Protein AF-A0A9P6EVQ8-F1 (afdb_monomer_lite)

pLDDT: mean 77.63, std 11.12, range [42.69, 93.38]

Sequence (152 aa):
MVNNQAGSFAVLSLPSFHPPQLHAILKAMDRGVPPRPPKTEADIKAERAQKNADPAQPGRRMKRQRQDRLPELKLMGAIIENKVLLAEGVKNVSNLPTLDTLRAQIVGLLSAPASQIAMVLGQAGGGQLARTLEGLKKGLEDAENSDTQAPP

Structure (mmCIF, N/CA/C/O backbone):
data_AF-A0A9P6EVQ8-F1
#
_entry.id   AF-A0A9P6EVQ8-F1
#
loop_
_atom_site.group_PDB
_atom_site.id
_atom_site.type_symbol
_atom_site.label_atom_id
_atom_site.label_alt_id
_atom_site.label_comp_id
_atom_site.label_asym_id
_atom_site.label_entity_id
_atom_site.label_seq_id
_atom_site.pdbx_PDB_ins_code
_atom_site.Cartn_x
_atom_site.Cartn_y
_atom_site.Cartn_z
_atom_site.occupancy
_atom_site.B_iso_or_equiv
_atom_site.auth_seq_id
_atom_site.auth_comp_id
_atom_site.auth_asym_id
_atom_site.auth_atom_id
_atom_site.pdbx_PDB_model_num
ATOM 1 N N . MET A 1 1 ? 5.213 17.408 -22.876 1.00 42.69 1 MET A N 1
ATOM 2 C CA . MET A 1 1 ? 6.565 17.062 -22.384 1.00 42.69 1 MET A CA 1
ATOM 3 C C . MET A 1 1 ? 6.469 16.849 -20.883 1.00 42.69 1 MET A C 1
ATOM 5 O O . MET A 1 1 ? 6.246 17.817 -20.174 1.00 42.69 1 MET A O 1
ATOM 9 N N . VAL A 1 2 ? 6.564 15.614 -20.393 1.00 51.97 2 VAL A N 1
ATOM 10 C CA . VAL A 1 2 ? 6.686 15.348 -18.949 1.00 51.97 2 VAL A CA 1
ATOM 11 C C . VAL A 1 2 ? 8.162 15.034 -18.704 1.00 51.97 2 VAL A C 1
ATOM 13 O O . VAL A 1 2 ? 8.686 14.093 -19.289 1.00 51.97 2 VAL A O 1
ATOM 16 N N . ASN A 1 3 ? 8.860 15.878 -17.941 1.00 55.62 3 ASN A N 1
ATOM 17 C CA . ASN A 1 3 ? 10.273 15.716 -17.558 1.00 55.62 3 ASN A CA 1
ATOM 18 C C . ASN A 1 3 ? 11.305 15.540 -18.694 1.00 55.62 3 ASN A C 1
ATOM 20 O O . ASN A 1 3 ? 12.284 14.820 -18.524 1.00 55.62 3 ASN A O 1
ATOM 24 N N . ASN A 1 4 ? 11.131 16.227 -19.829 1.00 57.09 4 ASN A N 1
ATOM 25 C CA . ASN A 1 4 ? 12.172 16.391 -20.861 1.00 57.09 4 ASN A CA 1
ATOM 26 C C . ASN A 1 4 ? 12.794 15.081 -21.414 1.00 57.09 4 ASN A C 1
ATOM 28 O O . ASN A 1 4 ? 13.912 15.096 -21.926 1.00 57.09 4 ASN A O 1
ATOM 32 N N . GLN A 1 5 ? 12.092 13.945 -21.315 1.00 62.91 5 GLN A N 1
ATOM 33 C CA . GLN A 1 5 ? 12.538 12.665 -21.875 1.00 62.91 5 GLN A CA 1
ATOM 34 C C . GLN A 1 5 ? 11.820 12.385 -23.201 1.00 62.91 5 GLN A C 1
ATOM 36 O O . GLN A 1 5 ? 10.591 12.417 -23.273 1.00 62.91 5 GLN A O 1
ATOM 41 N N . ALA A 1 6 ? 12.598 12.132 -24.255 1.00 58.53 6 ALA A N 1
ATOM 42 C CA . ALA A 1 6 ? 12.100 11.740 -25.569 1.00 58.53 6 ALA A CA 1
ATOM 43 C C . ALA A 1 6 ? 11.944 10.212 -25.627 1.00 58.53 6 ALA A C 1
ATOM 45 O O . ALA A 1 6 ? 12.904 9.483 -25.381 1.00 58.53 6 ALA A O 1
ATOM 46 N N . GLY A 1 7 ? 10.743 9.724 -25.939 1.00 72.81 7 GLY A N 1
ATOM 47 C CA . GLY A 1 7 ? 10.452 8.294 -26.005 1.00 72.81 7 GLY A CA 1
ATOM 48 C C . GLY A 1 7 ? 8.987 7.997 -26.322 1.00 72.81 7 GLY A C 1
ATOM 49 O O . GLY A 1 7 ? 8.162 8.905 -26.409 1.00 72.81 7 GLY A O 1
ATOM 50 N N . SER A 1 8 ? 8.674 6.713 -26.504 1.00 79.00 8 SER A N 1
ATOM 51 C CA . SER A 1 8 ? 7.291 6.238 -26.623 1.00 79.00 8 SER A CA 1
ATOM 52 C C . SER A 1 8 ? 6.650 6.175 -25.239 1.00 79.00 8 SER A C 1
ATOM 54 O O . SER A 1 8 ? 7.251 5.642 -24.308 1.00 79.00 8 SER A O 1
ATOM 56 N N . PHE A 1 9 ? 5.422 6.676 -25.108 1.00 82.56 9 PHE A N 1
ATOM 57 C CA . PHE A 1 9 ? 4.653 6.574 -23.870 1.00 82.56 9 PHE A CA 1
ATOM 58 C C . PHE A 1 9 ? 3.720 5.365 -23.919 1.00 82.56 9 PHE A C 1
ATOM 60 O O . PHE A 1 9 ? 3.112 5.081 -24.948 1.00 82.56 9 PHE A O 1
ATOM 67 N N . ALA A 1 10 ? 3.593 4.677 -22.789 1.00 84.44 10 ALA A N 1
ATOM 68 C CA . ALA A 1 10 ? 2.567 3.672 -22.555 1.00 84.44 10 ALA A CA 1
ATOM 69 C C . ALA A 1 10 ? 1.706 4.132 -21.375 1.00 84.44 10 ALA A C 1
ATOM 71 O O . ALA A 1 10 ? 2.232 4.662 -20.394 1.00 84.44 10 ALA A O 1
ATOM 72 N N . VAL A 1 11 ? 0.391 3.944 -21.477 1.00 87.75 11 VAL A N 1
ATOM 73 C CA . VAL A 1 11 ? -0.564 4.287 -20.418 1.00 87.75 11 VAL A CA 1
ATOM 74 C C . VAL A 1 11 ? -1.175 3.000 -19.893 1.00 87.75 11 VAL A C 1
ATOM 76 O O . VAL A 1 11 ? -1.697 2.198 -20.664 1.00 87.75 11 VAL A O 1
ATOM 79 N N . LEU A 1 12 ? -1.112 2.812 -18.577 1.00 86.56 12 LEU A N 1
ATOM 80 C CA . LEU A 1 12 ? -1.749 1.699 -17.888 1.00 86.56 12 LEU A CA 1
ATOM 81 C C . LEU A 1 12 ? -2.977 2.240 -17.154 1.00 86.56 12 LEU A C 1
ATOM 83 O O . LEU A 1 12 ? -2.847 3.007 -16.202 1.00 86.56 12 LEU A O 1
ATOM 87 N N . SER A 1 13 ? -4.162 1.890 -17.651 1.00 89.44 13 SER A N 1
ATOM 88 C CA . SER A 1 13 ? -5.438 2.296 -17.061 1.00 89.44 13 SER A CA 1
ATOM 89 C C . SER A 1 13 ? -5.917 1.234 -16.081 1.00 89.44 13 SER A C 1
ATOM 91 O O . SER A 1 13 ? -5.895 0.042 -16.392 1.00 89.44 13 SER A O 1
ATOM 93 N N . LEU A 1 14 ? -6.353 1.668 -14.902 1.00 86.31 14 LEU A N 1
ATOM 94 C CA . LEU A 1 14 ? -6.924 0.807 -13.873 1.00 86.31 14 LEU A CA 1
ATOM 95 C C . LEU A 1 14 ? -8.392 1.209 -13.668 1.00 86.31 14 LEU A C 1
ATOM 97 O O . LEU A 1 14 ? -8.653 2.390 -13.442 1.00 86.31 14 LEU A O 1
ATOM 101 N N . PRO A 1 15 ? -9.350 0.265 -13.716 1.00 86.31 15 PRO A N 1
ATOM 102 C CA . PRO A 1 15 ? -10.769 0.576 -13.529 1.00 86.31 15 PRO A CA 1
ATOM 103 C C . PRO A 1 15 ? -11.119 0.900 -12.070 1.00 86.31 15 PRO A C 1
ATOM 105 O O . PRO A 1 15 ? -12.083 1.612 -11.810 1.00 86.31 15 PRO A O 1
ATOM 108 N N . SER A 1 16 ? -10.341 0.385 -11.115 1.00 86.44 16 SER A N 1
ATOM 109 C CA . SER A 1 16 ? -10.546 0.581 -9.680 1.00 86.44 16 SER A CA 1
ATOM 110 C C . SER A 1 16 ? -9.258 1.019 -8.999 1.00 86.44 16 SER A C 1
ATOM 112 O O . SER A 1 16 ? -8.181 0.484 -9.275 1.00 86.44 16 SER A O 1
ATOM 114 N N . PHE A 1 17 ? -9.373 1.944 -8.052 1.00 85.69 17 PHE A N 1
ATOM 115 C CA . PHE A 1 17 ? -8.245 2.395 -7.252 1.00 85.69 17 PHE A CA 1
ATOM 116 C C . PHE A 1 17 ? -7.988 1.431 -6.081 1.00 85.69 17 PHE A C 1
ATOM 118 O O . PHE A 1 17 ? -8.687 1.463 -5.071 1.00 85.69 17 PHE A O 1
ATOM 125 N N . HIS A 1 18 ? -6.990 0.552 -6.233 1.00 87.62 18 HIS A N 1
ATOM 126 C CA . HIS A 1 18 ? -6.600 -0.429 -5.215 1.00 87.62 18 HIS A CA 1
ATOM 127 C C . HIS A 1 18 ? -5.081 -0.357 -4.932 1.00 87.62 18 HIS A C 1
ATOM 129 O O . HIS A 1 18 ? -4.285 -0.979 -5.646 1.00 87.62 18 HIS A O 1
ATOM 135 N N . PRO A 1 19 ? -4.649 0.379 -3.889 1.00 88.06 19 PRO A N 1
ATOM 136 C CA . PRO A 1 19 ? -3.237 0.664 -3.609 1.00 88.06 19 PRO A CA 1
ATOM 137 C C . PRO A 1 19 ? -2.279 -0.543 -3.585 1.00 88.06 19 PRO A C 1
ATOM 139 O O . PRO A 1 19 ? -1.239 -0.470 -4.242 1.00 88.06 19 PRO A O 1
ATOM 142 N N . PRO A 1 20 ? -2.594 -1.697 -2.956 1.00 88.62 20 PRO A N 1
ATOM 143 C CA . PRO A 1 20 ? -1.645 -2.813 -2.930 1.00 88.62 20 PRO A CA 1
ATOM 144 C C . PRO A 1 20 ? -1.514 -3.525 -4.287 1.00 88.62 20 PRO A C 1
ATOM 146 O O . PRO A 1 20 ? -0.467 -4.106 -4.572 1.00 88.62 20 PRO A O 1
ATOM 149 N N . GLN A 1 21 ? -2.532 -3.448 -5.157 1.00 89.19 21 GLN A N 1
ATOM 150 C CA . GLN A 1 21 ? -2.408 -3.938 -6.536 1.00 89.19 21 GLN A CA 1
ATOM 151 C C . GLN A 1 21 ? -1.497 -3.011 -7.340 1.00 89.19 21 GLN A C 1
ATOM 153 O O . GLN A 1 21 ? -0.599 -3.479 -8.036 1.00 89.19 21 GLN A O 1
ATOM 158 N N . LEU A 1 22 ? -1.673 -1.697 -7.181 1.00 88.75 22 LEU A N 1
ATOM 159 C CA . LEU A 1 22 ? -0.803 -0.693 -7.785 1.00 88.75 22 LEU A CA 1
ATOM 160 C C . LEU A 1 22 ? 0.654 -0.914 -7.351 1.00 88.75 22 LEU A C 1
ATOM 162 O O . LEU A 1 22 ? 1.537 -0.988 -8.201 1.00 88.75 22 LEU A O 1
ATOM 166 N N . HIS A 1 23 ? 0.912 -1.116 -6.057 1.00 89.44 23 HIS A N 1
ATOM 167 C CA . HIS A 1 23 ? 2.248 -1.421 -5.540 1.00 89.44 23 HIS A CA 1
ATOM 168 C C . HIS A 1 23 ? 2.851 -2.694 -6.156 1.00 89.44 23 HIS A C 1
ATOM 170 O O . HIS A 1 23 ? 4.024 -2.708 -6.535 1.00 89.44 23 HIS A O 1
ATOM 176 N N . ALA A 1 24 ? 2.061 -3.761 -6.306 1.00 87.94 24 ALA A N 1
ATOM 177 C CA . ALA A 1 24 ? 2.518 -4.988 -6.956 1.00 87.94 24 ALA A CA 1
ATOM 178 C C . ALA A 1 24 ? 2.898 -4.756 -8.428 1.00 87.94 24 ALA A C 1
ATOM 180 O O . ALA A 1 24 ? 3.921 -5.274 -8.880 1.00 87.94 24 ALA A O 1
ATOM 181 N N . ILE A 1 25 ? 2.122 -3.942 -9.150 1.00 88.50 25 ILE A N 1
ATOM 182 C CA . ILE A 1 25 ? 2.403 -3.564 -10.541 1.00 88.50 25 ILE A CA 1
ATOM 183 C C . ILE A 1 25 ? 3.697 -2.755 -10.624 1.00 88.50 25 ILE A C 1
ATOM 185 O O . ILE A 1 25 ? 4.566 -3.102 -11.419 1.00 88.50 25 ILE A O 1
ATOM 189 N N . LEU A 1 26 ? 3.877 -1.737 -9.775 1.00 87.38 26 LEU A N 1
ATOM 190 C CA . LEU A 1 26 ? 5.119 -0.956 -9.734 1.00 87.38 26 LEU A CA 1
ATOM 191 C C . LEU A 1 26 ? 6.332 -1.848 -9.469 1.00 87.38 26 LEU A C 1
ATOM 193 O O . LEU A 1 26 ? 7.329 -1.783 -10.182 1.00 87.38 26 LEU A O 1
ATOM 197 N N . LYS A 1 27 ? 6.214 -2.756 -8.500 1.00 87.31 27 LYS A N 1
ATOM 198 C CA . LYS A 1 27 ? 7.266 -3.716 -8.166 1.00 87.31 27 LYS A CA 1
ATOM 199 C C . LYS A 1 27 ? 7.566 -4.684 -9.313 1.00 87.31 27 LYS A C 1
ATOM 201 O O . LYS A 1 27 ? 8.719 -5.067 -9.496 1.00 87.31 27 LYS A O 1
ATOM 206 N N . ALA A 1 28 ? 6.556 -5.108 -10.069 1.00 86.12 28 ALA A N 1
ATOM 207 C CA . ALA A 1 28 ? 6.741 -5.943 -11.253 1.00 86.12 28 ALA A CA 1
ATOM 208 C C . ALA A 1 28 ? 7.412 -5.166 -12.396 1.00 86.12 28 ALA A C 1
ATOM 210 O O . ALA A 1 28 ? 8.295 -5.711 -13.054 1.00 86.12 28 ALA A O 1
ATOM 211 N N . MET A 1 29 ? 7.055 -3.893 -12.588 1.00 83.56 29 MET A N 1
ATOM 212 C CA . MET A 1 29 ? 7.690 -3.011 -13.570 1.00 83.56 29 MET A CA 1
ATOM 213 C C . MET A 1 29 ? 9.168 -2.765 -13.243 1.00 83.56 29 MET A C 1
ATOM 215 O O . MET A 1 29 ? 10.016 -2.959 -14.110 1.00 83.56 29 MET A O 1
ATOM 219 N N . ASP A 1 30 ? 9.485 -2.433 -11.988 1.00 81.56 30 ASP A N 1
ATOM 220 C CA . ASP A 1 30 ? 10.863 -2.205 -11.531 1.00 81.56 30 ASP A CA 1
ATOM 221 C C . ASP A 1 30 ? 11.729 -3.476 -11.638 1.00 81.56 30 ASP A C 1
ATOM 223 O O . ASP A 1 30 ? 12.932 -3.406 -11.884 1.00 81.56 30 ASP A O 1
ATOM 227 N N . ARG A 1 31 ? 11.125 -4.661 -11.474 1.00 79.31 31 ARG A N 1
ATOM 228 C CA . ARG A 1 31 ? 11.810 -5.956 -11.642 1.00 79.31 31 ARG A CA 1
ATOM 229 C C . ARG A 1 31 ? 11.983 -6.362 -13.100 1.00 79.31 31 ARG A C 1
ATOM 231 O O . ARG A 1 31 ? 12.990 -6.980 -13.432 1.00 79.31 31 ARG A O 1
ATOM 238 N N . GLY A 1 32 ? 10.997 -6.066 -13.944 1.00 75.06 32 GLY A N 1
ATOM 239 C CA . GLY A 1 32 ? 11.024 -6.402 -15.366 1.00 75.06 32 GLY A CA 1
ATOM 240 C C . GLY A 1 32 ? 12.077 -5.610 -16.137 1.00 75.06 32 GLY A C 1
ATOM 241 O O . GLY A 1 32 ? 12.571 -6.088 -17.156 1.00 75.06 32 GLY A O 1
ATOM 242 N N . VAL A 1 33 ? 12.449 -4.428 -15.634 1.00 72.38 33 VAL A N 1
ATOM 243 C CA . VAL A 1 33 ? 13.486 -3.584 -16.224 1.00 72.38 33 VAL A CA 1
ATOM 244 C C . VAL A 1 33 ? 14.419 -3.043 -15.138 1.00 72.38 33 VAL A C 1
ATOM 246 O O . VAL A 1 33 ? 14.217 -1.931 -14.644 1.00 72.38 33 VAL A O 1
ATOM 249 N N . PRO A 1 34 ? 15.464 -3.797 -14.754 1.00 65.12 34 PRO A N 1
ATOM 250 C CA . PRO A 1 34 ? 16.460 -3.272 -13.837 1.00 65.12 34 PRO A CA 1
ATOM 251 C C . PRO A 1 34 ? 17.181 -2.076 -14.487 1.00 65.12 34 PRO A C 1
ATOM 253 O O . PRO A 1 34 ? 17.568 -2.155 -15.660 1.00 65.12 34 PRO A O 1
ATOM 256 N N . PRO A 1 35 ? 17.393 -0.968 -13.754 1.00 66.94 35 PRO A N 1
ATOM 257 C CA . PRO A 1 35 ? 18.194 0.137 -14.257 1.00 66.94 35 PRO A CA 1
ATOM 258 C C . PRO A 1 35 ? 19.600 -0.378 -14.572 1.00 66.94 35 PRO A C 1
ATOM 260 O O . PRO A 1 35 ? 20.202 -1.094 -13.769 1.00 66.94 35 PRO A O 1
ATOM 263 N N . ARG A 1 36 ? 20.128 -0.030 -15.752 1.00 64.31 36 ARG A N 1
ATOM 264 C CA . ARG A 1 36 ? 21.500 -0.397 -16.123 1.00 64.31 36 ARG A CA 1
ATOM 265 C C . ARG A 1 36 ? 22.453 0.122 -15.040 1.00 64.31 36 ARG A C 1
ATOM 267 O O . ARG A 1 36 ? 22.369 1.310 -14.716 1.00 64.31 36 ARG A O 1
ATOM 274 N N . PRO A 1 37 ? 23.350 -0.716 -14.485 1.00 64.81 37 PRO A N 1
ATOM 275 C CA . PRO A 1 37 ? 24.373 -0.211 -13.584 1.00 64.81 37 PRO A CA 1
ATOM 276 C C . PRO A 1 37 ? 25.185 0.866 -14.323 1.00 64.81 37 PRO A C 1
ATOM 278 O O . PRO A 1 37 ? 25.444 0.718 -15.525 1.00 64.81 37 PRO A O 1
ATOM 281 N N . PRO A 1 38 ? 25.551 1.972 -13.655 1.00 66.25 38 PRO A N 1
ATOM 282 C CA . PRO A 1 38 ? 26.379 2.994 -14.277 1.00 66.25 38 PRO A CA 1
ATOM 283 C C . PRO A 1 38 ? 27.699 2.352 -14.716 1.00 66.25 38 PRO A C 1
ATOM 285 O O . PRO A 1 38 ? 28.351 1.674 -13.922 1.00 66.25 38 PRO A O 1
ATOM 288 N N . LYS A 1 39 ? 28.083 2.537 -15.987 1.00 65.81 39 LYS A N 1
ATOM 289 C CA . LYS A 1 39 ? 29.358 2.025 -16.506 1.00 65.81 39 LYS A CA 1
ATOM 290 C C . LYS A 1 39 ? 30.495 2.584 -15.652 1.00 65.81 39 LYS A C 1
ATOM 292 O O . LYS A 1 39 ? 30.660 3.801 -15.582 1.00 65.81 39 LYS A O 1
ATOM 297 N N . THR A 1 40 ? 31.265 1.710 -15.013 1.00 76.00 40 THR A N 1
ATOM 298 C CA . THR A 1 40 ? 32.437 2.108 -14.232 1.00 76.00 40 THR A CA 1
ATOM 299 C C . THR A 1 40 ? 33.489 2.707 -15.172 1.00 76.00 40 THR A C 1
ATOM 301 O O . THR A 1 40 ? 33.626 2.287 -16.322 1.00 76.00 40 THR A O 1
ATOM 304 N N . GLU A 1 41 ? 34.241 3.708 -14.714 1.00 70.12 41 GLU A N 1
ATOM 305 C CA . GLU A 1 41 ? 35.218 4.443 -15.539 1.00 70.12 41 GLU A CA 1
ATOM 306 C C . GLU A 1 41 ? 36.268 3.527 -16.202 1.00 70.12 41 GLU A C 1
ATOM 308 O O . GLU A 1 41 ? 36.733 3.803 -17.312 1.00 70.12 41 GLU A O 1
ATOM 313 N N . ALA A 1 42 ? 36.578 2.395 -15.562 1.00 68.50 42 ALA A N 1
ATOM 314 C CA . ALA A 1 42 ? 37.441 1.339 -16.086 1.00 68.50 42 ALA A CA 1
ATOM 315 C C . ALA A 1 42 ? 36.869 0.669 -17.351 1.00 68.50 42 ALA A C 1
ATOM 317 O O . ALA A 1 42 ? 37.596 0.492 -18.331 1.00 68.50 42 ALA A O 1
ATOM 318 N N . ASP A 1 43 ? 35.565 0.389 -17.380 1.00 67.06 43 ASP A N 1
ATOM 319 C CA . ASP A 1 43 ? 34.888 -0.229 -18.525 1.00 67.06 43 ASP A CA 1
ATOM 320 C C . ASP A 1 43 ? 34.776 0.748 -19.695 1.00 67.06 43 ASP A C 1
ATOM 322 O O . ASP A 1 43 ? 34.932 0.370 -20.854 1.00 67.06 43 ASP A O 1
ATOM 326 N N . ILE A 1 44 ? 34.588 2.039 -19.403 1.00 62.84 44 ILE A N 1
ATOM 327 C CA . ILE A 1 44 ? 34.561 3.101 -20.417 1.00 62.84 44 ILE A CA 1
ATOM 328 C C . ILE A 1 44 ? 35.943 3.251 -21.072 1.00 62.84 44 ILE A C 1
ATOM 330 O O . ILE A 1 44 ? 36.038 3.448 -22.286 1.00 62.84 44 ILE A O 1
ATOM 334 N N . LYS A 1 45 ? 37.026 3.151 -20.290 1.00 69.62 45 LYS A N 1
ATOM 335 C CA . LYS A 1 45 ? 38.403 3.225 -20.800 1.00 69.62 45 LYS A CA 1
ATOM 336 C C . LYS A 1 45 ? 38.781 1.974 -21.600 1.00 69.62 45 LYS A C 1
ATOM 338 O O . LYS A 1 45 ? 39.386 2.115 -22.660 1.00 69.62 45 LYS A O 1
ATOM 343 N N . ALA A 1 46 ? 38.371 0.787 -21.152 1.00 70.00 46 ALA A N 1
ATOM 344 C CA . ALA A 1 46 ? 38.562 -0.469 -21.877 1.00 70.00 46 ALA A CA 1
ATOM 345 C C . ALA A 1 46 ? 37.763 -0.510 -23.193 1.00 70.00 46 ALA A C 1
ATOM 347 O O . ALA A 1 46 ? 38.308 -0.884 -24.229 1.00 70.00 46 ALA A O 1
ATOM 348 N N . GLU A 1 47 ? 36.511 -0.038 -23.194 1.00 66.62 47 GLU A N 1
ATOM 349 C CA . GLU A 1 47 ? 35.668 0.046 -24.395 1.00 66.62 47 GLU A CA 1
ATOM 350 C C . GLU A 1 47 ? 36.230 1.058 -25.411 1.00 66.62 47 GLU A C 1
ATOM 352 O O . GLU A 1 47 ? 36.217 0.808 -26.617 1.00 66.62 47 GLU A O 1
ATOM 357 N N . ARG A 1 48 ? 36.776 2.191 -24.943 1.00 61.94 48 ARG A N 1
ATOM 358 C CA . ARG A 1 48 ? 37.471 3.171 -25.799 1.00 61.94 48 ARG A CA 1
ATOM 359 C C . ARG A 1 48 ? 38.778 2.617 -26.362 1.00 61.94 48 ARG A C 1
ATOM 361 O O . ARG A 1 48 ? 39.044 2.823 -27.540 1.00 61.94 48 ARG A O 1
ATOM 368 N N . ALA A 1 49 ? 39.560 1.893 -25.561 1.00 66.94 49 ALA A N 1
ATOM 369 C CA . ALA A 1 49 ? 40.789 1.248 -26.020 1.00 66.94 49 ALA A CA 1
ATOM 370 C C . ALA A 1 49 ? 40.504 0.153 -27.061 1.00 66.94 49 ALA A C 1
ATOM 372 O O . ALA A 1 49 ? 41.209 0.075 -28.056 1.00 66.94 49 ALA A O 1
ATOM 373 N N . GLN A 1 50 ? 39.432 -0.628 -26.896 1.00 65.62 50 GLN A N 1
ATOM 374 C CA . GLN A 1 50 ? 39.007 -1.641 -27.871 1.00 65.62 50 GLN A CA 1
ATOM 375 C C . GLN A 1 50 ? 38.429 -1.042 -29.161 1.00 65.62 50 GLN A C 1
ATOM 377 O O . GLN A 1 50 ? 38.578 -1.636 -30.223 1.00 65.62 50 GLN A O 1
ATOM 382 N N . LYS A 1 51 ? 37.779 0.127 -29.091 1.00 64.12 51 LYS A N 1
ATOM 383 C CA . LYS A 1 51 ? 37.287 0.858 -30.273 1.00 64.12 51 LYS A CA 1
ATOM 384 C C . LYS A 1 51 ? 38.395 1.589 -31.035 1.00 64.12 51 LYS A C 1
ATOM 386 O O . LYS A 1 51 ? 38.269 1.742 -32.245 1.00 64.12 51 LYS A O 1
ATOM 391 N N . ASN A 1 52 ? 39.439 2.034 -30.333 1.00 66.31 52 ASN A N 1
ATOM 392 C CA . ASN A 1 52 ? 40.610 2.690 -30.921 1.00 66.31 52 ASN A CA 1
ATOM 393 C C . ASN A 1 52 ? 41.723 1.709 -31.325 1.00 66.31 52 ASN A C 1
ATOM 395 O O . ASN A 1 52 ? 42.665 2.129 -31.989 1.00 66.31 52 ASN A O 1
ATOM 399 N N . ALA A 1 53 ? 41.661 0.440 -30.912 1.00 65.06 53 ALA A N 1
ATOM 400 C CA . ALA A 1 53 ? 42.637 -0.564 -31.312 1.00 65.06 53 ALA A CA 1
ATOM 401 C C . ALA A 1 53 ? 42.360 -1.041 -32.743 1.00 65.06 53 ALA A C 1
ATOM 403 O O . ALA A 1 53 ? 41.259 -1.498 -33.061 1.00 65.06 53 ALA A O 1
ATOM 404 N N . ASP A 1 54 ? 43.387 -0.963 -33.585 1.00 65.06 54 ASP A N 1
ATOM 405 C CA . ASP A 1 54 ? 43.370 -1.514 -34.934 1.00 65.06 54 ASP A CA 1
ATOM 406 C C . ASP A 1 54 ? 43.127 -3.033 -34.917 1.00 65.06 54 ASP A C 1
ATOM 408 O O . ASP A 1 54 ? 43.507 -3.725 -33.963 1.00 65.06 54 ASP A O 1
ATOM 412 N N . PRO A 1 55 ? 42.477 -3.590 -35.957 1.00 63.09 55 PRO A N 1
ATOM 413 C CA . PRO A 1 55 ? 42.134 -5.003 -35.998 1.00 63.09 55 PRO A CA 1
ATOM 414 C C . PRO A 1 55 ? 43.397 -5.858 -35.863 1.00 63.09 55 PRO A C 1
ATOM 416 O O . PRO A 1 55 ? 44.243 -5.875 -36.752 1.00 63.09 55 PRO A O 1
ATOM 419 N N . ALA A 1 56 ? 43.487 -6.63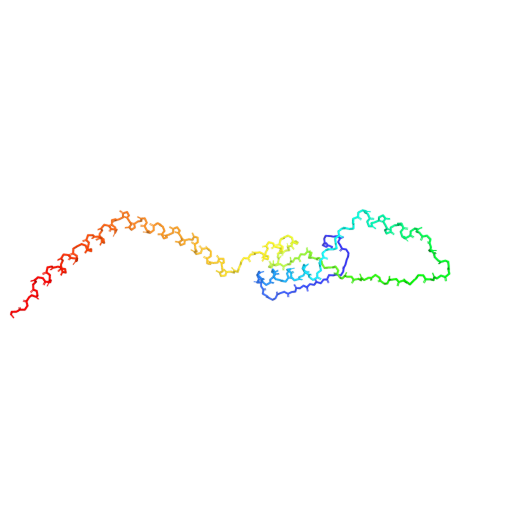2 -34.778 1.00 67.44 56 ALA A N 1
ATOM 420 C CA . ALA A 1 56 ? 44.626 -7.509 -34.481 1.00 67.44 56 ALA A CA 1
ATOM 421 C C . ALA A 1 56 ? 44.912 -8.566 -35.573 1.00 67.44 56 ALA A C 1
ATOM 423 O O . ALA A 1 56 ? 45.940 -9.238 -35.533 1.00 67.44 56 ALA A O 1
ATOM 424 N N . GLN A 1 57 ? 44.008 -8.729 -36.547 1.00 66.75 57 GLN A N 1
ATOM 425 C CA . GLN A 1 57 ? 44.201 -9.553 -37.736 1.00 66.75 57 GLN A CA 1
ATOM 426 C C . GLN A 1 57 ? 43.748 -8.798 -39.000 1.00 66.75 57 GLN A C 1
ATOM 428 O O . GLN A 1 57 ? 42.542 -8.576 -39.174 1.00 66.75 57 GLN A O 1
ATOM 433 N N . PRO A 1 58 ? 44.672 -8.428 -39.906 1.00 70.00 58 PRO A N 1
ATOM 434 C CA . PRO A 1 58 ? 44.315 -7.793 -41.170 1.00 70.00 58 PRO A CA 1
ATOM 435 C C . PRO A 1 58 ? 43.493 -8.751 -42.054 1.00 70.00 58 PRO A C 1
ATOM 437 O O . PRO A 1 58 ? 43.803 -9.934 -42.169 1.00 70.00 58 PRO A O 1
ATOM 440 N N . GLY A 1 59 ? 42.422 -8.241 -42.677 1.00 70.38 59 GLY A N 1
ATOM 441 C CA . GLY A 1 59 ? 41.640 -8.956 -43.703 1.00 70.38 59 GLY A CA 1
ATOM 442 C C . GLY A 1 59 ? 40.305 -9.583 -43.267 1.00 70.38 59 GLY A C 1
ATOM 443 O O . GLY A 1 59 ? 39.560 -10.059 -44.122 1.00 70.38 59 GLY A O 1
ATOM 444 N N . ARG A 1 60 ? 39.934 -9.561 -41.978 1.00 70.31 60 ARG A N 1
ATOM 445 C CA . ARG A 1 60 ? 38.619 -10.054 -41.512 1.00 70.31 60 ARG A CA 1
ATOM 446 C C . ARG A 1 60 ? 37.675 -8.901 -41.172 1.00 70.31 60 ARG A C 1
ATOM 448 O O . ARG A 1 60 ? 37.967 -8.070 -40.319 1.00 70.31 60 ARG A O 1
ATOM 455 N N . ARG A 1 61 ? 36.495 -8.872 -41.800 1.00 65.50 61 ARG A N 1
ATOM 456 C CA . ARG A 1 61 ? 35.431 -7.915 -41.462 1.00 65.50 61 ARG A CA 1
ATOM 457 C C . ARG A 1 61 ? 34.816 -8.299 -40.114 1.00 65.50 61 ARG A C 1
ATOM 459 O O . ARG A 1 61 ? 34.217 -9.366 -39.999 1.00 65.50 61 ARG A O 1
ATOM 466 N N . MET A 1 62 ? 34.930 -7.430 -39.109 1.00 65.00 62 MET A N 1
ATOM 467 C CA . MET A 1 62 ? 34.258 -7.633 -37.822 1.00 65.00 62 MET A CA 1
ATOM 468 C C . MET A 1 62 ? 32.745 -7.804 -38.027 1.00 65.00 62 MET A C 1
ATOM 470 O O . MET A 1 62 ? 32.083 -6.990 -38.681 1.00 65.00 62 MET A O 1
ATOM 474 N N . LYS A 1 63 ? 32.189 -8.878 -37.457 1.00 69.19 63 LYS A N 1
ATOM 475 C CA . LYS A 1 63 ? 30.747 -9.133 -37.435 1.00 69.19 63 LYS A CA 1
ATOM 476 C C . LYS A 1 63 ? 30.090 -8.026 -36.610 1.00 69.19 63 LYS A C 1
ATOM 478 O O . LYS A 1 63 ? 30.391 -7.878 -35.431 1.00 69.19 63 LYS A O 1
ATOM 483 N N . ARG A 1 64 ? 29.198 -7.239 -37.223 1.00 73.38 64 ARG A N 1
ATOM 484 C CA . ARG A 1 64 ? 28.431 -6.207 -36.510 1.00 73.38 64 ARG A CA 1
ATOM 485 C C . ARG A 1 64 ? 27.578 -6.885 -35.442 1.00 73.38 64 ARG A C 1
ATOM 487 O O . ARG A 1 64 ? 26.574 -7.518 -35.768 1.00 73.38 64 ARG A O 1
ATOM 494 N N . GLN A 1 65 ? 27.982 -6.763 -34.184 1.00 78.00 65 GLN A N 1
ATOM 495 C CA . GLN A 1 65 ? 27.161 -7.189 -33.063 1.00 78.00 65 GLN A CA 1
ATOM 496 C C . GLN A 1 65 ? 25.946 -6.261 -33.010 1.00 78.00 65 GLN A C 1
ATOM 498 O O . GLN A 1 65 ? 26.082 -5.042 -32.872 1.00 78.00 65 GLN A O 1
ATOM 503 N N . ARG A 1 66 ? 24.751 -6.823 -33.215 1.00 64.06 66 ARG A N 1
ATOM 504 C CA . ARG A 1 66 ? 23.513 -6.081 -32.977 1.00 64.06 66 ARG A CA 1
ATOM 505 C C . ARG A 1 66 ? 23.468 -5.797 -31.483 1.00 64.06 66 ARG A C 1
ATOM 507 O O . ARG A 1 66 ? 23.638 -6.710 -30.687 1.00 64.06 66 ARG A O 1
ATOM 514 N N . GLN A 1 67 ? 23.312 -4.531 -31.124 1.00 69.50 67 GLN A N 1
ATOM 515 C CA . GLN A 1 67 ? 23.135 -4.152 -29.729 1.00 69.50 67 GLN A CA 1
ATOM 516 C C . GLN A 1 67 ? 21.840 -4.790 -29.224 1.00 69.50 67 GLN A C 1
ATOM 518 O O . GLN A 1 67 ? 20.789 -4.592 -29.841 1.00 69.50 67 GLN A O 1
ATOM 523 N N . ASP A 1 68 ? 21.916 -5.526 -28.119 1.00 65.81 68 ASP A N 1
ATOM 524 C CA . ASP A 1 68 ? 20.730 -6.029 -27.436 1.00 65.81 68 ASP A CA 1
ATOM 525 C C . ASP A 1 68 ? 19.946 -4.835 -26.881 1.00 65.81 68 ASP A C 1
ATOM 527 O O . ASP A 1 68 ? 20.372 -4.127 -25.962 1.00 65.81 68 ASP A O 1
ATOM 531 N N . ARG A 1 69 ? 18.799 -4.556 -27.506 1.00 61.19 69 ARG A N 1
ATOM 532 C CA . ARG A 1 69 ? 17.896 -3.477 -27.100 1.00 61.19 69 ARG A CA 1
ATOM 533 C C . ARG A 1 69 ? 17.039 -3.971 -25.943 1.00 61.19 69 ARG A C 1
ATOM 535 O O . ARG A 1 69 ? 15.915 -4.415 -26.141 1.00 61.19 69 ARG A O 1
ATOM 542 N N . LEU A 1 70 ? 17.592 -3.904 -24.739 1.00 65.62 70 LEU A N 1
ATOM 543 C CA . LEU A 1 70 ? 16.812 -4.063 -23.514 1.00 65.62 70 LEU A CA 1
ATOM 544 C C . LEU A 1 70 ? 15.791 -2.911 -23.442 1.00 65.62 70 LEU A C 1
ATOM 546 O O . LEU A 1 70 ? 16.204 -1.754 -23.570 1.00 65.62 70 LEU A O 1
ATOM 550 N N . PRO A 1 71 ? 14.485 -3.192 -23.295 1.00 69.56 71 PRO A N 1
ATOM 551 C CA . PRO A 1 71 ? 13.479 -2.147 -23.160 1.00 69.56 71 PRO A CA 1
ATOM 552 C C . PRO A 1 71 ? 13.694 -1.405 -21.838 1.00 69.56 71 PRO A C 1
ATOM 554 O O . PRO A 1 71 ? 13.678 -2.022 -20.779 1.00 69.56 71 PRO A O 1
ATOM 557 N N . GLU A 1 72 ? 13.905 -0.090 -21.896 1.00 74.12 72 GLU A N 1
ATOM 558 C CA . GLU A 1 72 ? 13.982 0.771 -20.713 1.00 74.12 72 GLU A CA 1
ATOM 559 C C . GLU A 1 72 ? 12.576 1.299 -20.387 1.00 74.12 72 GLU A C 1
ATOM 561 O O . GLU A 1 72 ? 11.984 2.039 -21.173 1.00 74.12 72 GLU A O 1
ATOM 566 N N . LEU A 1 73 ? 12.024 0.905 -19.237 1.00 77.50 73 LEU A N 1
ATOM 567 C CA . LEU A 1 73 ? 10.743 1.382 -18.727 1.00 77.50 73 LEU A CA 1
ATOM 568 C C . LEU A 1 73 ? 11.006 2.238 -17.496 1.00 77.50 73 LEU A C 1
ATOM 570 O O . LEU A 1 73 ? 11.588 1.780 -16.517 1.00 77.50 73 LEU A O 1
ATOM 574 N N . LYS A 1 74 ? 10.557 3.491 -17.545 1.00 81.06 74 LYS A N 1
ATOM 575 C CA . LYS A 1 74 ? 10.651 4.424 -16.425 1.00 81.06 74 LYS A CA 1
ATOM 576 C C . LYS A 1 74 ? 9.273 4.988 -16.123 1.00 81.06 74 LYS A C 1
ATOM 578 O O . LYS A 1 74 ? 8.589 5.485 -17.015 1.00 81.06 74 LYS A O 1
ATOM 583 N N . LEU A 1 75 ? 8.880 4.944 -14.854 1.00 84.56 75 LEU A N 1
ATOM 584 C CA . LEU A 1 75 ? 7.641 5.567 -14.412 1.00 84.56 75 LEU A CA 1
ATOM 585 C C . LEU A 1 75 ? 7.772 7.093 -14.469 1.00 84.56 75 LEU A C 1
ATOM 587 O O . LEU A 1 75 ? 8.652 7.674 -13.834 1.00 84.56 75 LEU A O 1
ATOM 591 N N . MET A 1 76 ? 6.892 7.737 -15.236 1.00 83.62 76 MET A N 1
ATOM 592 C CA . MET A 1 76 ? 6.857 9.198 -15.386 1.00 83.62 76 MET A CA 1
ATOM 593 C C . MET A 1 76 ? 5.908 9.861 -14.390 1.00 83.62 76 MET A C 1
ATOM 595 O O . MET A 1 76 ? 6.271 10.841 -13.742 1.00 83.62 76 MET A O 1
ATOM 599 N N . GLY A 1 77 ? 4.710 9.303 -14.241 1.00 86.00 77 GLY A N 1
ATOM 600 C CA . GLY A 1 77 ? 3.676 9.810 -13.353 1.00 86.00 77 GLY A CA 1
ATOM 601 C C . GLY A 1 77 ? 2.375 9.039 -13.531 1.00 86.00 77 GLY A C 1
ATOM 602 O O . GLY A 1 77 ? 2.300 8.120 -14.346 1.00 86.00 77 GLY A O 1
ATOM 603 N N . ALA A 1 78 ? 1.359 9.422 -12.767 1.00 87.56 78 ALA A N 1
ATOM 604 C CA . ALA A 1 78 ? 0.012 8.882 -12.873 1.00 87.56 78 ALA A CA 1
ATOM 605 C C . ALA A 1 78 ? -1.021 9.995 -12.696 1.00 87.56 78 ALA A C 1
ATOM 607 O O . ALA A 1 78 ? -0.738 11.042 -12.112 1.00 87.56 78 ALA A O 1
ATOM 608 N N . ILE A 1 79 ? -2.229 9.744 -13.188 1.00 88.94 79 ILE A N 1
ATOM 609 C CA . ILE A 1 79 ? -3.395 10.582 -12.925 1.00 88.94 79 ILE A CA 1
ATOM 610 C C . ILE A 1 79 ? -4.322 9.756 -12.045 1.00 88.94 79 ILE A C 1
ATOM 612 O O . ILE A 1 79 ? -4.767 8.686 -12.451 1.00 88.94 79 ILE A O 1
ATOM 616 N N . ILE A 1 80 ? -4.569 10.233 -10.830 1.00 87.56 80 ILE A N 1
ATOM 617 C CA . ILE A 1 80 ? -5.419 9.562 -9.843 1.00 87.56 80 ILE A CA 1
ATOM 618 C C . ILE A 1 80 ? -6.451 10.587 -9.391 1.00 87.56 80 ILE A C 1
ATOM 620 O O . ILE A 1 80 ? -6.070 11.669 -8.955 1.00 87.56 80 ILE A O 1
ATOM 624 N N . GLU A 1 81 ? -7.742 10.281 -9.542 1.00 85.94 81 GLU A N 1
ATOM 625 C CA . GLU A 1 81 ? -8.843 11.179 -9.142 1.00 85.94 81 GLU A CA 1
ATOM 626 C C . GLU A 1 81 ? -8.675 12.620 -9.675 1.00 85.94 81 GLU A C 1
ATOM 628 O O . GLU A 1 81 ? -8.809 13.600 -8.944 1.00 85.94 81 GLU A O 1
ATOM 633 N N . ASN A 1 82 ? -8.322 12.754 -10.960 1.00 87.00 82 ASN A N 1
ATOM 634 C CA . ASN A 1 82 ? -8.037 14.026 -11.645 1.00 87.00 82 ASN A CA 1
ATOM 635 C C . ASN A 1 82 ? -6.840 14.828 -11.098 1.00 87.00 82 ASN A C 1
ATOM 637 O O . ASN A 1 82 ? -6.611 15.960 -11.522 1.00 87.00 82 ASN A O 1
ATOM 641 N N . LYS A 1 83 ? -6.033 14.250 -10.203 1.00 87.69 83 LYS A N 1
ATOM 642 C CA . LYS A 1 83 ? -4.778 14.837 -9.727 1.00 87.69 83 LYS A CA 1
ATOM 643 C C . LYS A 1 83 ? -3.600 14.220 -10.467 1.00 87.69 83 LYS A C 1
ATOM 645 O O . LYS A 1 83 ? -3.470 13.000 -10.552 1.00 87.69 83 LYS A O 1
ATOM 650 N N . VAL A 1 84 ? -2.726 15.077 -10.989 1.00 87.69 84 VAL A N 1
ATOM 651 C CA . VAL A 1 84 ? -1.477 14.660 -11.634 1.00 87.69 84 VAL A CA 1
ATOM 652 C C . VAL A 1 84 ? -0.424 14.435 -10.554 1.00 87.69 84 VAL A C 1
ATOM 654 O O . VAL A 1 84 ? -0.083 15.353 -9.811 1.00 87.69 84 VAL A O 1
ATOM 657 N N . LEU A 1 85 ? 0.099 13.214 -10.475 1.00 86.31 85 LEU A N 1
ATOM 658 C CA . LEU A 1 85 ? 1.145 12.826 -9.538 1.00 86.31 85 LEU A CA 1
ATOM 659 C C . LEU A 1 85 ? 2.420 12.461 -10.298 1.00 86.31 85 LEU A C 1
ATOM 661 O O . LEU A 1 85 ? 2.402 11.664 -11.237 1.00 86.31 85 LEU A O 1
ATOM 665 N N . LEU A 1 86 ? 3.541 13.033 -9.863 1.00 87.06 86 LEU A N 1
ATOM 666 C CA . LEU A 1 86 ? 4.879 12.656 -10.319 1.00 87.06 86 LEU A CA 1
ATOM 667 C C . LEU A 1 86 ? 5.298 11.309 -9.719 1.00 87.06 86 LEU A C 1
ATOM 669 O O . LEU A 1 86 ? 4.658 10.797 -8.802 1.00 87.06 86 LEU A O 1
ATOM 673 N N . ALA A 1 87 ? 6.405 10.750 -10.210 1.00 84.25 87 ALA A N 1
ATOM 674 C CA . ALA A 1 87 ? 6.873 9.421 -9.826 1.00 84.25 87 ALA A CA 1
ATOM 675 C C . ALA A 1 87 ? 6.968 9.172 -8.308 1.00 84.25 87 ALA A C 1
ATOM 677 O O . ALA A 1 87 ? 6.613 8.091 -7.843 1.00 84.25 87 ALA A O 1
ATOM 678 N N . GLU A 1 88 ? 7.392 10.165 -7.527 1.00 84.25 88 GLU A N 1
ATOM 679 C CA . GLU A 1 88 ? 7.444 10.067 -6.061 1.00 84.25 88 GLU A CA 1
ATOM 680 C C . GLU A 1 88 ? 6.048 10.018 -5.430 1.00 84.25 88 GLU A C 1
ATOM 682 O O . GLU A 1 88 ? 5.778 9.183 -4.568 1.00 84.25 88 GLU A O 1
ATOM 687 N N . GLY A 1 89 ? 5.126 10.851 -5.920 1.00 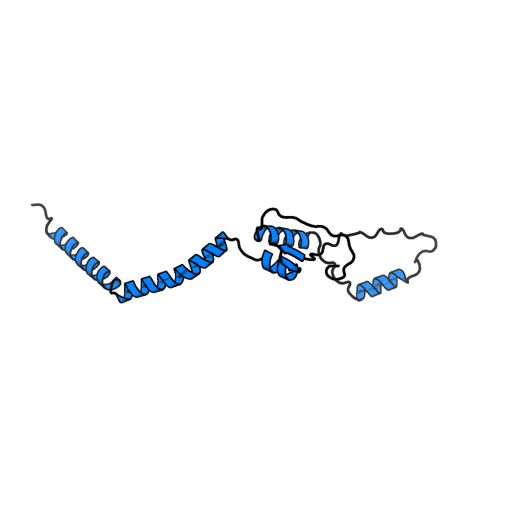83.94 89 GLY A N 1
ATOM 688 C CA . GLY A 1 89 ? 3.732 10.850 -5.479 1.00 83.94 89 GLY A CA 1
ATOM 689 C C . GLY A 1 89 ? 3.046 9.512 -5.750 1.00 83.94 89 GLY A C 1
ATOM 690 O O . GLY A 1 89 ? 2.324 9.008 -4.895 1.00 83.94 89 GLY A O 1
ATOM 691 N N . VAL A 1 90 ? 3.334 8.883 -6.894 1.00 86.50 90 VAL A N 1
ATOM 692 C CA . VAL A 1 90 ? 2.792 7.557 -7.231 1.00 86.50 90 VAL A CA 1
ATOM 693 C C . VAL A 1 90 ? 3.304 6.476 -6.274 1.00 86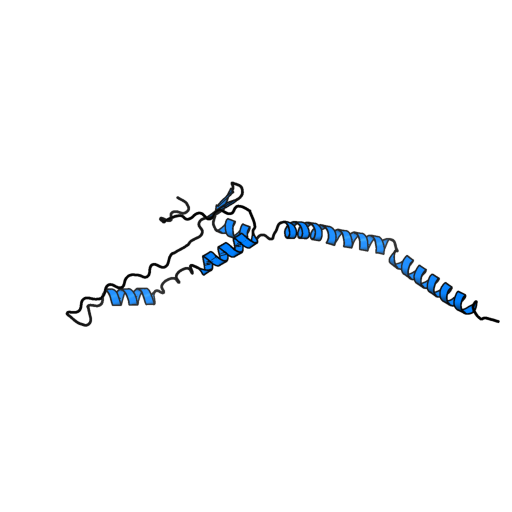.50 90 VAL A C 1
ATOM 695 O O . VAL A 1 90 ? 2.522 5.632 -5.839 1.00 86.50 90 VAL A O 1
ATOM 698 N N . LYS A 1 91 ? 4.583 6.527 -5.879 1.00 86.06 91 LYS A N 1
ATOM 699 C CA . LYS A 1 91 ? 5.146 5.606 -4.876 1.00 86.06 91 LYS A CA 1
ATOM 700 C C . LYS A 1 91 ? 4.471 5.770 -3.516 1.00 86.06 91 LYS A C 1
ATOM 702 O O . LYS A 1 91 ? 4.078 4.773 -2.914 1.00 86.06 91 LYS A O 1
ATOM 707 N N . ASN A 1 92 ? 4.262 7.006 -3.067 1.00 87.50 92 ASN A N 1
ATOM 708 C CA . ASN A 1 92 ? 3.584 7.279 -1.797 1.00 87.50 92 ASN A CA 1
ATOM 709 C C . ASN A 1 92 ? 2.152 6.743 -1.794 1.00 87.50 92 ASN A C 1
ATOM 711 O O . ASN A 1 92 ? 1.744 6.087 -0.841 1.00 87.50 92 ASN A O 1
ATOM 715 N N . VAL A 1 93 ? 1.418 6.953 -2.888 1.00 86.62 93 VAL A N 1
ATOM 716 C CA . VAL A 1 93 ? 0.055 6.433 -3.037 1.00 86.62 93 VAL A CA 1
ATOM 717 C C . VAL A 1 93 ? 0.030 4.903 -3.090 1.00 86.62 93 VAL A C 1
ATOM 719 O O . VAL A 1 93 ? -0.874 4.289 -2.531 1.00 86.62 93 VAL A O 1
ATOM 722 N N . SER A 1 94 ? 1.039 4.275 -3.697 1.00 86.62 94 SER A N 1
ATOM 723 C CA . SER A 1 94 ? 1.161 2.812 -3.728 1.00 86.62 94 SER A CA 1
ATOM 724 C C . SER A 1 94 ? 1.383 2.192 -2.344 1.00 86.62 94 SER A C 1
ATOM 726 O O . SER A 1 94 ? 0.935 1.079 -2.091 1.00 86.62 94 SER A O 1
ATOM 728 N N . ASN A 1 95 ? 2.034 2.924 -1.437 1.00 87.19 95 ASN A N 1
ATOM 729 C CA . ASN A 1 95 ? 2.352 2.446 -0.092 1.00 87.19 95 ASN A CA 1
ATOM 730 C C . ASN A 1 95 ? 1.168 2.553 0.882 1.00 87.19 95 ASN A C 1
ATOM 732 O O . ASN A 1 95 ? 1.268 2.075 2.012 1.00 87.19 95 ASN A O 1
ATOM 736 N N . LEU A 1 96 ? 0.064 3.192 0.479 1.00 87.75 96 LEU A N 1
ATOM 737 C CA . LEU A 1 96 ? -1.112 3.320 1.331 1.00 87.75 96 LEU A CA 1
ATOM 738 C C . LEU A 1 96 ? -1.767 1.947 1.566 1.00 87.75 96 LEU A C 1
ATOM 740 O O . LEU A 1 96 ? -1.868 1.139 0.638 1.00 87.75 96 LEU A O 1
ATOM 744 N N . PRO A 1 97 ? -2.247 1.673 2.789 1.00 86.25 97 PRO A N 1
ATOM 745 C CA . PRO A 1 97 ? -3.012 0.468 3.065 1.00 86.25 97 PRO A CA 1
ATOM 746 C C . PRO A 1 97 ? -4.448 0.589 2.509 1.00 86.25 97 PRO A C 1
ATOM 748 O O . PRO A 1 97 ? -4.885 1.652 2.066 1.00 86.25 97 PRO A O 1
ATOM 751 N N . THR A 1 98 ? -5.193 -0.518 2.491 1.00 89.94 98 THR A N 1
ATOM 752 C CA . THR A 1 98 ? -6.579 -0.561 1.975 1.00 89.94 98 THR A CA 1
ATOM 753 C C . THR A 1 98 ? -7.548 0.303 2.796 1.00 89.94 98 THR A C 1
ATOM 755 O O . THR A 1 98 ? -7.289 0.611 3.962 1.00 89.94 98 THR A O 1
ATOM 758 N N . LEU A 1 99 ? -8.703 0.659 2.221 1.00 88.75 99 LEU A N 1
ATOM 759 C CA . LEU A 1 99 ? -9.722 1.450 2.926 1.00 88.75 99 LEU A CA 1
ATOM 760 C C . LEU A 1 99 ? -10.218 0.770 4.202 1.00 88.75 99 LEU A C 1
ATOM 762 O O . LEU A 1 99 ? -10.375 1.439 5.219 1.00 88.75 99 LEU A O 1
ATOM 766 N N . ASP A 1 100 ? -10.413 -0.546 4.175 1.00 88.00 100 ASP A N 1
ATOM 767 C CA . ASP A 1 100 ? -10.888 -1.278 5.349 1.00 88.00 100 ASP A CA 1
ATOM 768 C C . ASP A 1 100 ? -9.832 -1.291 6.451 1.00 88.00 100 ASP A C 1
ATOM 770 O O . ASP A 1 100 ? -10.147 -1.047 7.613 1.00 88.00 100 ASP A O 1
ATOM 774 N N . THR A 1 101 ? -8.556 -1.450 6.089 1.00 88.69 101 THR A N 1
ATOM 775 C CA . THR A 1 101 ? -7.456 -1.328 7.054 1.00 88.69 101 THR A CA 1
ATOM 776 C C . THR A 1 101 ? -7.313 0.090 7.607 1.00 88.69 101 THR A C 1
ATOM 778 O O . THR A 1 101 ? -7.062 0.240 8.796 1.00 88.69 101 THR A O 1
ATOM 781 N N . LEU A 1 102 ? -7.521 1.137 6.798 1.00 88.94 102 LEU A N 1
ATOM 782 C CA . LEU A 1 102 ? -7.500 2.527 7.272 1.00 88.94 102 LEU A CA 1
ATOM 783 C C . LEU A 1 102 ? -8.665 2.811 8.223 1.00 88.94 102 LEU A C 1
ATOM 785 O O . LEU A 1 102 ? -8.480 3.419 9.274 1.00 88.94 102 LEU A O 1
ATOM 789 N N . ARG A 1 103 ? -9.867 2.330 7.892 1.00 93.38 103 ARG A N 1
ATOM 790 C CA . ARG A 1 103 ? -11.040 2.436 8.767 1.00 93.38 103 ARG A CA 1
ATOM 791 C C . ARG A 1 103 ? -10.814 1.688 10.076 1.00 93.38 103 ARG A C 1
ATOM 793 O O . ARG A 1 103 ? -11.075 2.247 11.135 1.00 93.38 103 ARG A O 1
ATOM 800 N N . ALA A 1 104 ? -10.264 0.477 10.020 1.00 92.31 104 ALA A N 1
ATOM 801 C CA . ALA A 1 104 ? -9.903 -0.290 11.207 1.00 92.31 104 ALA A CA 1
ATOM 802 C C . ALA A 1 104 ? -8.835 0.420 12.053 1.00 92.31 104 ALA A C 1
ATOM 804 O O . ALA A 1 104 ? -8.939 0.415 13.274 1.00 92.31 104 ALA A O 1
ATOM 805 N N . GLN A 1 105 ? -7.848 1.078 11.435 1.00 89.94 105 GLN A N 1
ATOM 806 C CA . GLN A 1 105 ? -6.858 1.890 12.150 1.00 89.94 105 GLN A CA 1
ATOM 807 C C . GLN A 1 105 ? -7.503 3.082 12.860 1.00 89.94 105 GLN A C 1
ATOM 809 O O . GLN A 1 105 ? -7.201 3.319 14.024 1.00 89.94 105 GLN A O 1
ATOM 814 N N . ILE A 1 106 ? -8.420 3.798 12.204 1.00 92.19 106 ILE A N 1
ATOM 815 C CA . ILE A 1 106 ? -9.157 4.910 12.826 1.00 92.19 106 ILE A CA 1
ATOM 816 C C . ILE A 1 106 ? -9.989 4.402 14.007 1.00 92.19 106 ILE A C 1
ATOM 818 O O . ILE A 1 106 ? -9.933 4.976 15.093 1.00 92.19 106 ILE A O 1
ATOM 822 N N . VAL A 1 107 ? -10.720 3.300 13.819 1.00 92.88 107 VAL A N 1
ATOM 823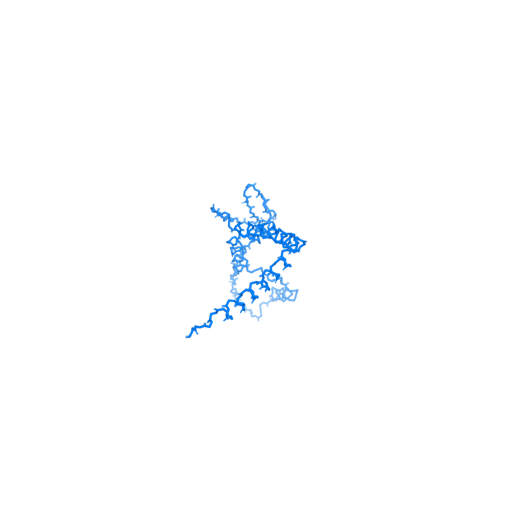 C CA . VAL A 1 107 ? -11.500 2.676 14.894 1.00 92.88 107 VAL A CA 1
ATOM 824 C C . VAL A 1 107 ? -10.586 2.234 16.035 1.00 92.88 107 VAL A C 1
ATOM 826 O O . VAL A 1 107 ? -10.892 2.535 17.180 1.00 92.88 107 VAL A O 1
ATOM 829 N N . GLY A 1 108 ? -9.446 1.607 15.744 1.00 90.62 108 GLY A N 1
ATOM 830 C CA . GLY A 1 108 ? -8.464 1.172 16.739 1.00 90.62 108 GLY A CA 1
ATOM 831 C C . GLY A 1 108 ? -7.856 2.328 17.537 1.00 90.62 108 GLY A C 1
ATOM 832 O O . GLY A 1 108 ? -7.768 2.254 18.763 1.00 90.62 108 GLY A O 1
ATOM 833 N N . LEU A 1 109 ? -7.491 3.420 16.858 1.00 91.56 109 LEU A N 1
ATOM 834 C CA . LEU A 1 109 ? -6.966 4.637 17.483 1.00 91.56 109 LEU A CA 1
ATOM 835 C C . LEU A 1 109 ? -7.994 5.324 18.387 1.00 91.56 109 LEU A C 1
ATOM 837 O O . LEU A 1 109 ? -7.602 5.967 19.353 1.00 91.56 109 LEU A O 1
ATOM 841 N N . LEU A 1 110 ? -9.289 5.182 18.099 1.00 89.50 110 LEU A N 1
ATOM 842 C CA . LEU A 1 110 ? -10.366 5.701 18.944 1.00 89.50 110 LEU A CA 1
ATOM 843 C C . LEU A 1 110 ? -10.740 4.733 20.073 1.00 89.50 110 LEU A C 1
ATOM 845 O O . LEU A 1 110 ? -10.973 5.155 21.204 1.00 89.50 110 LEU A O 1
ATOM 849 N N . SER A 1 111 ? -10.778 3.430 19.797 1.00 87.88 111 SER A N 1
ATOM 850 C CA . SER A 1 111 ? -11.200 2.418 20.765 1.00 87.88 111 SER A CA 1
ATOM 851 C C . SER A 1 111 ? -10.160 2.178 21.854 1.00 87.88 111 SER A C 1
ATOM 853 O O . SER A 1 111 ? -10.532 1.910 22.993 1.00 87.88 111 SER A O 1
ATOM 855 N N . ALA A 1 112 ? -8.866 2.268 21.528 1.00 86.44 112 ALA A N 1
ATOM 856 C CA . ALA A 1 112 ? -7.780 2.068 22.485 1.00 86.44 112 ALA A CA 1
ATOM 857 C C . ALA A 1 112 ? -7.793 3.081 23.654 1.00 86.44 112 ALA A C 1
ATOM 859 O O . ALA A 1 112 ? -7.758 2.645 24.802 1.00 86.44 112 ALA A O 1
ATOM 860 N N . PRO A 1 113 ? -7.894 4.406 23.433 1.00 86.00 113 PRO A N 1
ATOM 861 C CA . PRO A 1 113 ? -8.043 5.359 24.531 1.00 86.00 113 PRO A CA 1
ATOM 862 C C . PRO A 1 113 ? -9.425 5.281 25.192 1.00 86.00 113 PRO A C 1
ATOM 864 O O . PRO A 1 113 ? -9.523 5.415 26.410 1.00 86.00 113 PRO A O 1
ATOM 867 N N . ALA A 1 114 ? -10.498 5.018 24.437 1.00 87.00 114 ALA A N 1
ATOM 868 C CA . ALA A 1 114 ? -11.837 4.887 25.014 1.00 87.00 114 ALA A CA 1
ATOM 869 C C . ALA A 1 114 ? -11.931 3.722 26.017 1.00 87.00 114 ALA A C 1
ATOM 871 O O . ALA A 1 114 ? -12.532 3.871 27.082 1.00 87.00 114 ALA A O 1
ATOM 872 N N . SER A 1 115 ? -11.298 2.582 25.720 1.00 85.81 115 SER A N 1
ATOM 873 C CA . SER A 1 115 ? -11.263 1.432 26.628 1.00 85.81 115 SER A CA 1
ATOM 874 C C . SER A 1 115 ? -10.421 1.703 27.874 1.00 85.81 115 SER A C 1
ATOM 876 O O . SER A 1 115 ? -10.828 1.320 28.970 1.00 85.81 115 SER A O 1
ATOM 878 N N . GLN A 1 116 ? -9.301 2.420 27.738 1.00 86.88 116 GLN A N 1
ATOM 879 C CA . GLN A 1 116 ? -8.484 2.851 28.876 1.00 86.88 116 GLN A CA 1
ATOM 880 C C . GLN A 1 116 ? -9.272 3.780 29.804 1.00 86.88 116 GLN A C 1
ATOM 882 O O . GLN A 1 116 ? -9.282 3.568 31.013 1.00 86.88 116 GLN A O 1
ATOM 887 N N . ILE A 1 117 ? -9.992 4.761 29.253 1.00 86.12 117 ILE A N 1
ATOM 888 C CA . ILE A 1 117 ? -10.831 5.676 30.040 1.00 86.12 117 ILE A CA 1
ATOM 889 C C . ILE A 1 117 ? -11.955 4.907 30.745 1.00 86.12 117 ILE A C 1
ATOM 891 O O . ILE A 1 117 ? -12.165 5.089 31.943 1.00 86.12 117 ILE A O 1
ATOM 895 N N . ALA A 1 118 ? -12.646 4.006 30.043 1.00 83.44 118 ALA A N 1
ATOM 896 C CA . ALA A 1 118 ? -13.691 3.176 30.640 1.00 83.44 118 ALA A CA 1
ATOM 897 C C . ALA A 1 118 ? -13.148 2.270 31.760 1.00 83.44 118 ALA A C 1
ATOM 899 O O . ALA A 1 118 ? -13.785 2.122 32.804 1.00 83.44 118 ALA A O 1
ATOM 900 N N . MET A 1 119 ? -11.953 1.698 31.575 1.00 84.56 119 MET A N 1
ATOM 901 C CA . MET A 1 119 ? -11.283 0.884 32.589 1.00 84.56 119 MET A CA 1
ATOM 902 C C . MET A 1 119 ? -10.924 1.716 33.821 1.00 84.56 119 MET A C 1
ATOM 904 O O . MET A 1 119 ? -11.216 1.294 34.938 1.00 84.56 119 MET A O 1
ATOM 908 N N . VAL A 1 120 ? -10.349 2.905 33.629 1.00 85.50 120 VAL A N 1
ATOM 909 C CA . VAL A 1 120 ? -10.003 3.814 34.728 1.00 85.50 120 VAL A CA 1
ATOM 910 C C . VAL A 1 120 ? -11.253 4.235 35.493 1.00 85.50 120 VAL A C 1
ATOM 912 O O . VAL A 1 120 ? -11.250 4.162 36.715 1.00 85.50 120 VAL A O 1
ATOM 915 N N . LEU A 1 121 ? -12.344 4.597 34.817 1.00 81.38 121 LEU A N 1
ATOM 916 C CA . LEU A 1 121 ? -13.604 4.948 35.481 1.00 81.38 121 LEU A CA 1
ATOM 917 C C . LEU A 1 121 ? -14.214 3.759 36.238 1.00 81.38 121 LEU A C 1
ATOM 919 O O . LEU A 1 121 ? -14.686 3.922 37.361 1.00 81.38 121 LEU A O 1
ATOM 923 N N . GLY A 1 122 ? -14.156 2.551 35.671 1.00 79.19 122 GLY A N 1
ATOM 924 C CA . GLY A 1 122 ? -14.626 1.335 36.338 1.00 79.19 122 GLY A CA 1
ATOM 925 C C . GLY A 1 122 ? -13.786 0.941 37.559 1.00 79.19 122 GLY A C 1
ATOM 926 O O . GLY A 1 122 ? -14.328 0.435 38.543 1.00 79.19 122 GLY A O 1
ATOM 927 N N . GLN A 1 123 ? -12.473 1.183 37.526 1.00 75.94 123 GLN A N 1
ATOM 928 C CA . GLN A 1 123 ? -11.593 0.968 38.677 1.00 75.94 123 GLN A CA 1
ATOM 929 C C . GLN A 1 123 ? -11.747 2.073 39.731 1.00 75.94 123 GLN A C 1
ATOM 931 O O . GLN A 1 123 ? -11.898 1.762 40.911 1.00 75.94 123 GLN A O 1
ATOM 936 N N . ALA A 1 124 ? -11.773 3.341 39.316 1.00 69.50 124 ALA A N 1
ATOM 937 C CA . ALA A 1 124 ? -11.915 4.501 40.195 1.00 69.50 124 ALA A CA 1
ATOM 938 C C . ALA A 1 124 ? -13.283 4.550 40.893 1.00 69.50 124 ALA A C 1
ATOM 940 O O . ALA A 1 124 ? -13.361 4.936 42.054 1.00 69.50 124 ALA A O 1
ATOM 941 N N . GLY A 1 125 ? -14.351 4.090 40.233 1.00 74.38 125 GLY A N 1
ATOM 942 C CA . GLY A 1 125 ? -15.685 3.945 40.828 1.00 74.38 125 GLY A CA 1
ATOM 943 C C . GLY A 1 125 ? -15.819 2.791 41.830 1.00 74.38 125 GLY A C 1
ATOM 944 O O . GLY A 1 125 ? -16.931 2.472 42.238 1.00 74.38 125 GLY A O 1
ATOM 945 N N . GLY A 1 126 ? -14.722 2.120 42.200 1.00 76.50 126 GLY A N 1
ATOM 946 C CA . GLY A 1 126 ? -14.732 1.024 43.170 1.00 76.50 126 GLY A CA 1
ATOM 947 C C . GLY A 1 126 ? -15.256 -0.305 42.618 1.00 76.50 126 GLY A C 1
ATOM 948 O O . GLY A 1 126 ? -15.453 -1.243 43.385 1.00 76.50 126 GLY A O 1
ATOM 949 N N . GLY A 1 127 ? -15.439 -0.442 41.300 1.00 78.19 127 GLY A N 1
ATOM 950 C CA . GLY A 1 127 ? -15.969 -1.666 40.686 1.00 78.19 127 GLY A CA 1
ATOM 951 C C . GLY A 1 127 ? -15.099 -2.907 40.923 1.00 78.19 127 GLY A C 1
ATOM 952 O O . GLY A 1 127 ? -15.612 -4.020 40.964 1.00 78.19 127 GLY A O 1
ATOM 953 N N . GLN A 1 128 ? -13.790 -2.729 41.131 1.00 74.62 128 GLN A N 1
ATOM 954 C CA . GLN A 1 128 ? -12.885 -3.808 41.551 1.00 74.62 128 GLN A CA 1
ATOM 955 C C . GLN A 1 128 ? -13.177 -4.264 42.989 1.00 74.62 128 GLN A C 1
ATOM 957 O O . GLN A 1 128 ? -13.258 -5.460 43.241 1.00 74.62 128 GLN A O 1
ATOM 962 N N . LEU A 1 129 ? -13.396 -3.318 43.908 1.00 76.12 129 LEU A N 1
ATOM 963 C CA . LEU A 1 129 ? -13.691 -3.594 45.318 1.00 76.12 129 LEU A CA 1
ATOM 964 C C . LEU A 1 129 ? -15.086 -4.202 45.504 1.00 76.12 129 LEU A C 1
ATOM 966 O O . LEU A 1 129 ? -15.257 -5.125 46.291 1.00 76.12 129 LEU A O 1
ATOM 970 N N . ALA A 1 130 ? -16.083 -3.727 44.756 1.00 78.50 130 ALA A N 1
ATOM 971 C CA . ALA A 1 130 ? -17.429 -4.292 44.796 1.00 78.50 130 ALA A CA 1
ATOM 972 C C . ALA A 1 130 ? -17.430 -5.773 44.378 1.00 78.50 130 ALA A C 1
ATOM 974 O O . ALA A 1 130 ? -18.012 -6.606 45.064 1.00 78.50 130 ALA A O 1
ATOM 975 N N . ARG A 1 131 ? -16.701 -6.119 43.308 1.00 81.19 131 ARG A N 1
ATOM 976 C CA . ARG A 1 131 ? -16.597 -7.502 42.814 1.00 81.19 131 ARG A CA 1
ATOM 977 C C . ARG A 1 131 ? -15.854 -8.427 43.777 1.00 81.19 131 ARG A C 1
ATOM 979 O O . ARG A 1 131 ? -16.236 -9.586 43.905 1.00 81.19 131 ARG A O 1
ATOM 986 N N . THR A 1 132 ? -14.804 -7.948 44.449 1.00 82.56 132 THR A N 1
ATOM 987 C CA . THR A 1 132 ? -14.083 -8.766 45.439 1.00 82.56 132 THR A CA 1
ATOM 988 C C . THR A 1 132 ? -14.903 -8.978 46.708 1.00 82.56 132 THR A C 1
ATOM 990 O O . THR A 1 132 ? -14.923 -10.092 47.227 1.00 82.56 132 THR A O 1
ATOM 993 N N . LEU A 1 133 ? -15.620 -7.955 47.182 1.00 85.06 133 LEU A N 1
ATOM 994 C CA . LEU A 1 133 ? -16.515 -8.074 48.337 1.00 85.06 133 LEU A CA 1
ATOM 995 C C . LEU A 1 133 ? -17.717 -8.979 48.047 1.00 85.06 133 LEU A C 1
ATOM 997 O O . LEU A 1 133 ? -18.076 -9.800 48.884 1.00 85.06 133 LEU A O 1
ATOM 1001 N N . GLU A 1 134 ? -18.311 -8.877 46.860 1.00 85.94 134 GLU A N 1
ATOM 1002 C CA . GLU A 1 134 ? -19.412 -9.744 46.434 1.00 85.94 134 GLU A CA 1
ATOM 1003 C C . GLU A 1 134 ? -18.959 -11.202 46.267 1.00 85.94 134 GLU A C 1
ATOM 1005 O O . GLU A 1 134 ? -19.655 -12.113 46.707 1.00 85.94 134 GLU A O 1
ATOM 1010 N N . GLY A 1 135 ? -17.758 -11.435 45.725 1.00 87.56 135 GLY A N 1
ATOM 1011 C CA . GLY A 1 135 ? -17.158 -12.770 45.665 1.00 87.56 135 GLY A CA 1
ATOM 1012 C C . GLY A 1 135 ? -16.897 -13.374 47.048 1.00 87.56 135 GLY A C 1
ATOM 1013 O O . GLY A 1 135 ? -17.177 -14.552 47.259 1.00 87.56 135 GLY A O 1
ATOM 1014 N N . LEU A 1 136 ? -16.420 -12.568 48.005 1.00 86.12 136 LEU A N 1
ATOM 1015 C CA . LEU A 1 136 ? -16.221 -13.010 49.387 1.00 86.12 136 LEU A CA 1
ATOM 1016 C C . LEU A 1 136 ? -17.557 -13.318 50.079 1.00 86.12 136 LEU A C 1
ATOM 1018 O O . LEU A 1 136 ? -17.685 -14.351 50.728 1.00 86.12 136 LEU A O 1
ATOM 1022 N N . LYS A 1 137 ? -18.564 -12.454 49.900 1.00 88.50 137 LYS A N 1
ATOM 1023 C CA . LYS A 1 137 ? -19.919 -12.665 50.422 1.00 88.50 137 LYS A CA 1
ATOM 1024 C C . LYS A 1 137 ? -20.527 -13.958 49.876 1.00 88.50 137 LYS A C 1
ATOM 1026 O O . LYS A 1 137 ? -21.021 -14.765 50.650 1.00 88.50 137 LYS A O 1
ATOM 1031 N N . LYS A 1 138 ? -20.428 -14.182 48.565 1.00 87.12 138 LYS A N 1
ATOM 1032 C CA . LYS A 1 138 ? -20.931 -15.398 47.924 1.00 87.12 138 LYS A CA 1
ATOM 1033 C C . LYS A 1 138 ? -20.202 -16.656 48.408 1.00 87.12 138 LYS A C 1
ATOM 1035 O O . LYS A 1 138 ? -20.845 -17.660 48.668 1.00 87.12 138 LYS A O 1
ATOM 1040 N N . GLY A 1 139 ? -18.883 -16.589 48.604 1.00 85.38 139 GLY A N 1
ATOM 1041 C CA . GLY A 1 139 ? -18.119 -17.704 49.173 1.00 85.38 139 GLY A CA 1
ATOM 1042 C C . GLY A 1 139 ? -18.502 -18.047 50.619 1.00 85.38 139 GLY A C 1
ATOM 1043 O O . GLY A 1 139 ? -18.430 -19.209 51.004 1.00 85.38 139 GLY A O 1
ATOM 1044 N N . LEU A 1 140 ? -18.930 -17.057 51.409 1.00 81.50 140 LEU A N 1
ATOM 1045 C CA . LEU A 1 140 ? -19.456 -17.274 52.760 1.00 81.50 140 LEU A CA 1
ATOM 1046 C C . LEU A 1 140 ? -20.864 -17.882 52.729 1.00 81.50 140 LEU A C 1
ATOM 1048 O O . LEU A 1 140 ? -21.121 -18.818 53.475 1.00 81.50 140 LEU A O 1
ATOM 1052 N N . GLU A 1 141 ? -21.739 -17.414 51.836 1.00 79.75 141 GLU A N 1
ATOM 1053 C CA . GLU A 1 141 ? -23.076 -17.995 51.640 1.00 79.75 141 GLU A CA 1
ATOM 1054 C C . GLU A 1 141 ? -22.998 -19.452 51.142 1.00 79.75 141 GLU A C 1
ATOM 1056 O O . GLU A 1 141 ? -23.751 -20.308 51.603 1.00 79.75 141 GLU A O 1
ATOM 1061 N N . ASP A 1 142 ? -22.064 -19.773 50.243 1.00 76.69 142 ASP A N 1
ATOM 1062 C CA . ASP A 1 142 ? -21.846 -21.145 49.763 1.00 76.69 142 ASP A CA 1
ATOM 1063 C C . ASP A 1 142 ? -21.299 -22.066 50.876 1.00 76.69 142 ASP A C 1
ATOM 1065 O O . ASP A 1 142 ? -21.659 -23.244 50.935 1.00 76.69 142 ASP A O 1
ATOM 1069 N N . ALA A 1 143 ? -20.478 -21.537 51.793 1.00 72.00 143 ALA A N 1
ATOM 1070 C CA . ALA A 1 143 ? -20.008 -22.271 52.971 1.00 72.00 143 ALA A CA 1
ATOM 1071 C C . ALA A 1 143 ? -21.143 -22.516 53.984 1.00 72.00 143 ALA A C 1
ATOM 1073 O O . ALA A 1 143 ? -21.304 -23.633 54.471 1.00 72.00 143 ALA A O 1
ATOM 1074 N N . GLU A 1 144 ? -21.982 -21.512 54.242 1.00 64.19 144 GLU A N 1
ATOM 1075 C CA . GLU A 1 144 ? -23.096 -21.592 55.197 1.00 64.19 144 GLU A CA 1
ATOM 1076 C C . GLU A 1 144 ? -24.213 -22.548 54.718 1.00 64.19 144 GLU A C 1
ATOM 1078 O O . GLU A 1 144 ? -24.774 -23.314 55.507 1.00 64.19 144 GLU A O 1
ATOM 1083 N N . ASN A 1 145 ? -24.474 -22.592 53.405 1.00 61.78 145 ASN A N 1
ATOM 1084 C CA . ASN A 1 145 ? -25.411 -23.539 52.785 1.00 61.78 145 ASN A CA 1
ATOM 1085 C C . ASN A 1 145 ? -24.898 -24.993 52.793 1.00 61.78 145 ASN A C 1
ATOM 1087 O O . ASN A 1 145 ? -25.698 -25.930 52.789 1.00 61.78 145 ASN A O 1
ATOM 1091 N N . SER A 1 146 ? -23.576 -25.203 52.827 1.00 59.00 146 SER A N 1
ATOM 1092 C CA . SER A 1 146 ? -22.990 -26.546 52.937 1.00 59.00 146 SER A CA 1
ATOM 1093 C C . SER A 1 146 ? -23.137 -27.150 54.342 1.00 59.00 146 SER A C 1
ATOM 1095 O O . SER A 1 146 ? -23.307 -28.362 54.462 1.00 59.00 146 SER A O 1
ATOM 1097 N N . ASP A 1 147 ? -23.193 -26.310 55.383 1.00 56.88 147 ASP A N 1
ATOM 1098 C CA . ASP A 1 147 ? -23.398 -26.727 56.779 1.00 56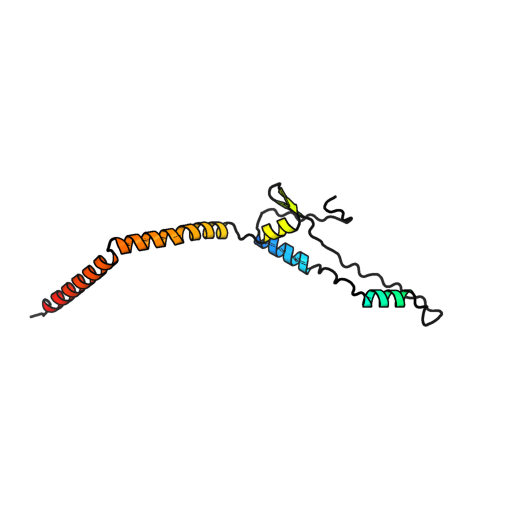.88 147 ASP A CA 1
ATOM 1099 C C . ASP A 1 147 ? -24.879 -26.994 57.118 1.00 56.88 147 ASP A C 1
ATOM 1101 O O . ASP A 1 147 ? -25.187 -27.780 58.014 1.00 56.88 147 ASP A O 1
ATOM 1105 N N . THR A 1 148 ? -25.825 -26.388 56.38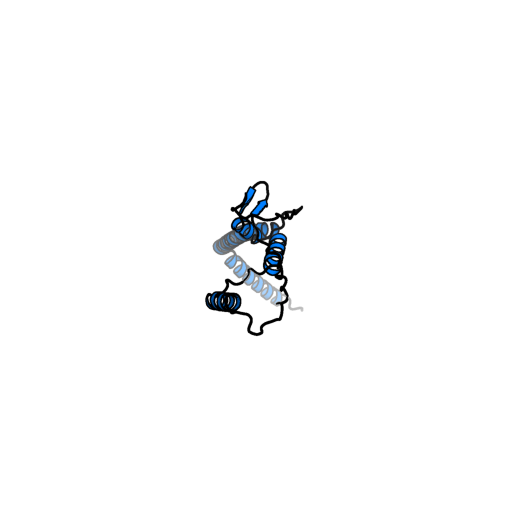9 1.00 55.75 148 THR A N 1
ATOM 1106 C CA . THR A 1 148 ? -27.275 -26.602 56.591 1.00 55.75 148 THR A CA 1
ATOM 1107 C C . THR A 1 148 ? -27.838 -27.803 55.826 1.00 55.75 148 THR A C 1
ATOM 1109 O O . THR A 1 148 ? -28.971 -28.214 56.077 1.00 55.75 148 THR A O 1
ATOM 1112 N N . GLN A 1 149 ? -27.051 -28.411 54.934 1.00 52.22 149 GLN A N 1
ATOM 1113 C CA . GLN A 1 149 ? -27.441 -29.577 54.141 1.00 52.22 149 GLN A CA 1
ATOM 1114 C C . GLN A 1 149 ? -26.778 -30.872 54.643 1.00 52.22 149 GLN A C 1
ATOM 1116 O O . GLN A 1 149 ? -26.287 -31.681 53.859 1.00 52.22 149 GLN A O 1
ATOM 1121 N N . ALA A 1 150 ? -26.789 -31.098 55.958 1.00 53.78 150 ALA A N 1
ATOM 1122 C CA . ALA A 1 150 ? -26.592 -32.431 56.522 1.00 53.78 150 ALA A CA 1
ATOM 1123 C C . ALA A 1 150 ? -27.957 -33.158 56.556 1.00 53.78 150 ALA A C 1
ATOM 1125 O O . ALA A 1 150 ? -28.862 -32.697 57.257 1.00 53.78 150 ALA A O 1
ATOM 1126 N N . PRO A 1 151 ? -28.166 -34.239 55.777 1.00 64.00 151 PRO A N 1
ATOM 1127 C CA . PRO A 1 151 ? -29.413 -34.999 55.827 1.00 64.00 151 PRO A CA 1
ATOM 1128 C C . PRO A 1 151 ? -29.540 -35.756 57.167 1.00 64.00 151 PRO A C 1
ATOM 1130 O O . PRO A 1 151 ? -28.510 -36.085 57.760 1.00 64.00 151 PRO A O 1
ATOM 1133 N N . PRO A 1 152 ? -30.777 -36.007 57.647 1.00 62.19 152 PRO A N 1
ATOM 1134 C CA . PRO A 1 152 ? -31.036 -36.695 58.915 1.00 62.19 152 PRO A CA 1
ATOM 1135 C C . PRO A 1 152 ? -30.548 -38.148 58.934 1.00 62.19 152 PRO A C 1
ATOM 1137 O O . PRO A 1 152 ? -30.569 -38.801 57.864 1.00 62.19 152 PRO A O 1
#

InterPro domains:
  IPR043141 Large ribosomal subunit protein uL10-like domain superfamily [SSF160369] (61-138)
  IPR047865 Large ribosomal subunit protein uL10, bacteria/organella [PTHR11560] (57-149)

Secondary structure (DSSP, 8-state):
--TT--S-------SS--HHHHHHHHHHHHHHSPPPPPPPHHHHHHHHHHHHSPPSSTT-PPP-PPP---------EEEETTEEEEHHHHHHHHTPPPHHHHHHHHHHHHHHHHHHHHHHHHHHTTHHHHHHHHHHHHHHHHHHHHHH----

Radius of gyration: 36.45 Å; chains: 1; bounding box: 76×54×103 Å

Organism: NCBI:txid179855

Foldseek 3Di:
DQPPDDDDDDDDDDPDQDLQVLLVVVVVQCVLAPDDDPDDPVNVVVVVCVVPDDDPDPPDDDDPDDPDPRDDDDAQWDQDPNDTGGPVRSVVSSPDHDPVVVVVVVVCVVVVVVVVVVVCCCVVVCVVVVVVVVVVVVVVVVVVVVVVPDDD